Protein AF-A0A538P0F6-F1 (afdb_monomer_lite)

Foldseek 3Di:
DDDDPPPPPPQDFDADEDDQDDPPPPDDPDDDDDDDDDDPPDGDALVRVLVVQVVCCVVQVAGHEYEDEPVVVCCSQVNPPHDPVSNVSNLRHAYAYEDQEDDDDADPPGPDHFKYFNEAQLDGPDDCVVPPSADVPGNGDGDMDGPDDPVVVVVVSVVRTGRDDD

pLDDT: mean 75.98, std 24.0, range [28.88, 96.88]

Secondary structure (DSSP, 8-state):
-------------B--EEE-------PPS-----PPS----S---HHHHHHHHHHHHHHHSSPPEEEEEHHHHHHHHHSTT--HHHHHHHHTSEEEEE-SSSPPPPBTTBS--SEEEEEBTTB-SS-TTTS-S-BTTBSS--EEEESS-HHHHHHHHHHH-B----

Sequence (166 aa):
MSRTSGGGDASRLALARISLRRCDKSDPPGRSFPRRRGGVSASATVAQAVAFVERIRERTGKYPGLYCSEYRLRQMLYGPGVTAAQRRTLGNCWLWIANYHFKPRNTAPWDQWHLWQYCGDGKCDLPRSMYPKSIANIRRAERNIFRGDNGALQLFWQENAWFPTG

Radius of gyration: 18.93 Å; chains: 1; bounding box: 45×70×42 Å

Structure (mmCIF, N/CA/C/O backbone):
data_AF-A0A538P0F6-F1
#
_entry.id   AF-A0A538P0F6-F1
#
loop_
_atom_site.group_PDB
_atom_site.id
_atom_site.type_symbol
_atom_site.label_atom_id
_atom_site.label_alt_id
_atom_site.label_comp_id
_atom_site.label_asym_id
_atom_site.label_entity_id
_atom_site.label_seq_id
_atom_site.pdbx_PDB_ins_code
_atom_site.Cartn_x
_atom_site.Cartn_y
_atom_site.Cartn_z
_atom_site.occupancy
_atom_site.B_iso_or_equiv
_atom_site.auth_seq_id
_atom_site.auth_comp_id
_atom_site.auth_asym_id
_atom_site.auth_atom_id
_atom_site.pdbx_PDB_model_num
ATOM 1 N N . MET A 1 1 ? -16.771 -44.604 -19.773 1.00 37.09 1 MET A N 1
ATOM 2 C CA . MET A 1 1 ? -15.691 -43.789 -19.173 1.00 37.09 1 MET A CA 1
ATOM 3 C C . MET A 1 1 ? -16.141 -42.336 -19.143 1.00 37.09 1 MET A C 1
ATOM 5 O O . MET A 1 1 ? -16.040 -41.641 -20.145 1.00 37.09 1 MET A O 1
ATOM 9 N N . SER A 1 2 ? -16.726 -41.915 -18.024 1.00 32.78 2 SER A N 1
ATOM 10 C CA . SER A 1 2 ? -17.257 -40.564 -17.829 1.00 32.78 2 SER A CA 1
ATOM 11 C C . SER A 1 2 ? -16.112 -39.582 -17.575 1.00 32.78 2 SER A C 1
ATOM 13 O O . SER A 1 2 ? -15.359 -39.757 -16.621 1.00 32.78 2 SER A O 1
ATOM 15 N N . ARG A 1 3 ? -15.971 -38.550 -18.416 1.00 29.31 3 ARG A N 1
ATOM 16 C CA . ARG A 1 3 ? -15.162 -37.363 -18.102 1.00 29.31 3 ARG A CA 1
ATOM 17 C C . ARG A 1 3 ? -16.090 -36.302 -17.532 1.00 29.31 3 ARG A C 1
ATOM 19 O O . ARG A 1 3 ? -16.852 -35.684 -18.264 1.00 29.31 3 ARG A O 1
ATOM 26 N N . THR A 1 4 ? -16.011 -36.093 -16.228 1.00 33.22 4 THR A N 1
ATOM 27 C CA . THR A 1 4 ? -16.532 -34.894 -15.576 1.00 33.22 4 THR A CA 1
ATOM 28 C C . THR A 1 4 ? -15.609 -33.727 -15.916 1.00 33.22 4 THR A C 1
ATOM 30 O O . THR A 1 4 ? -14.487 -33.644 -15.418 1.00 33.22 4 THR A O 1
ATOM 33 N N . SER A 1 5 ? -16.061 -32.833 -16.793 1.00 33.88 5 SER A N 1
ATOM 34 C CA . SER A 1 5 ? -15.448 -31.525 -17.007 1.00 33.88 5 SER A CA 1
ATOM 35 C C . SER A 1 5 ? -15.786 -30.621 -15.820 1.00 33.88 5 SER A C 1
ATOM 37 O O . SER A 1 5 ? -16.842 -29.992 -15.787 1.00 33.88 5 SER A O 1
ATOM 39 N N . GLY A 1 6 ? -14.899 -30.579 -14.827 1.00 28.88 6 GLY A N 1
ATOM 40 C CA . GLY A 1 6 ? -14.923 -29.568 -13.773 1.00 28.88 6 GLY A CA 1
ATOM 41 C C . GLY A 1 6 ? -14.493 -28.218 -14.341 1.00 28.88 6 GLY A C 1
ATOM 42 O O . GLY A 1 6 ? -13.325 -27.849 -14.254 1.00 28.88 6 GLY A O 1
ATOM 43 N N . GLY A 1 7 ? -15.428 -27.502 -14.965 1.00 30.25 7 GLY A N 1
ATOM 44 C CA . GLY A 1 7 ? -15.280 -26.083 -15.264 1.00 30.25 7 GLY A CA 1
ATOM 45 C C . GLY A 1 7 ? -15.374 -25.302 -13.961 1.00 30.25 7 GLY A C 1
ATOM 46 O O . GLY A 1 7 ? -16.470 -24.965 -13.525 1.00 30.25 7 GLY A O 1
ATOM 47 N N . GLY A 1 8 ? -14.232 -25.081 -13.310 1.00 30.81 8 GLY A N 1
ATOM 48 C CA . GLY A 1 8 ? -14.129 -24.179 -12.171 1.00 30.81 8 GLY A CA 1
ATOM 49 C C . GLY A 1 8 ? -14.424 -22.762 -12.637 1.00 30.81 8 GLY A C 1
ATOM 50 O O . GLY A 1 8 ? -13.608 -22.152 -13.327 1.00 30.81 8 GLY A O 1
ATOM 51 N N . ASP A 1 9 ? -15.613 -22.281 -12.291 1.00 36.44 9 ASP A N 1
ATOM 52 C CA . ASP A 1 9 ? -16.019 -20.892 -12.424 1.00 36.44 9 ASP A CA 1
ATOM 53 C C . ASP A 1 9 ? -14.937 -20.015 -11.780 1.00 36.44 9 ASP A C 1
ATOM 55 O O . ASP A 1 9 ? -14.628 -20.147 -10.591 1.00 36.44 9 ASP A O 1
ATOM 59 N N . ALA A 1 10 ? -14.295 -19.164 -12.582 1.00 34.62 10 ALA A N 1
ATOM 60 C CA . ALA A 1 10 ? -13.374 -18.146 -12.101 1.00 34.62 10 ALA A CA 1
ATOM 61 C C . ALA A 1 10 ? -14.210 -17.049 -11.430 1.00 34.62 10 ALA A C 1
ATOM 63 O O . ALA A 1 10 ? -14.354 -15.938 -11.948 1.00 34.62 10 ALA A O 1
ATOM 64 N N . SER A 1 11 ? -14.807 -17.403 -10.289 1.00 34.50 11 SER A N 1
ATOM 65 C CA . SER A 1 11 ? -15.618 -16.538 -9.452 1.00 34.50 11 SER A CA 1
ATOM 66 C C . SER A 1 11 ? -14.858 -15.244 -9.230 1.00 34.50 11 SER A C 1
ATOM 68 O O . SER A 1 11 ? -13.722 -15.231 -8.756 1.00 34.50 11 SER A O 1
ATOM 70 N N . ARG A 1 12 ? -15.483 -14.155 -9.668 1.00 39.97 12 ARG A N 1
ATOM 71 C CA . ARG A 1 12 ? -14.929 -12.804 -9.754 1.00 39.97 12 ARG A CA 1
ATOM 72 C C . ARG A 1 12 ? -14.296 -12.377 -8.427 1.00 39.97 12 ARG A C 1
ATOM 74 O O . ARG A 1 12 ? -14.976 -11.854 -7.549 1.00 39.97 12 ARG A O 1
ATOM 81 N N . LEU A 1 13 ? -12.982 -12.554 -8.312 1.00 37.28 13 LEU A N 1
ATOM 82 C CA . LEU A 1 13 ? -12.175 -12.009 -7.225 1.00 37.28 13 LEU A CA 1
ATOM 83 C C . LEU A 1 13 ? -12.137 -10.487 -7.381 1.00 37.28 13 LEU A C 1
ATOM 85 O O . LEU A 1 13 ? -11.454 -9.957 -8.259 1.00 37.28 13 LEU A O 1
ATOM 89 N N . ALA A 1 14 ? -12.884 -9.767 -6.547 1.00 42.28 14 ALA A N 1
ATOM 90 C CA . ALA A 1 14 ? -12.818 -8.314 -6.506 1.00 42.28 14 ALA A CA 1
ATOM 91 C C . ALA A 1 14 ? -11.905 -7.878 -5.358 1.00 42.28 14 ALA A C 1
ATOM 93 O O . ALA A 1 14 ? -12.214 -8.045 -4.179 1.00 42.28 14 ALA A O 1
ATOM 94 N N . LEU A 1 15 ? -10.770 -7.287 -5.721 1.00 49.06 15 LEU A N 1
ATOM 95 C CA . LEU A 1 15 ? -9.860 -6.636 -4.790 1.00 49.06 15 LEU A CA 1
ATOM 96 C C . LEU A 1 15 ? -10.160 -5.147 -4.738 1.00 49.06 15 LEU A C 1
ATOM 98 O O . LEU A 1 15 ? -9.993 -4.425 -5.723 1.00 49.06 15 LEU A O 1
ATOM 102 N N . ALA A 1 16 ? -10.559 -4.670 -3.565 1.00 48.84 16 ALA A N 1
ATOM 103 C CA . ALA A 1 16 ? -10.638 -3.245 -3.323 1.00 48.84 16 ALA A CA 1
ATOM 104 C C . ALA A 1 16 ? -9.233 -2.716 -2.986 1.00 48.84 16 ALA A C 1
ATOM 106 O O . ALA A 1 16 ? -8.668 -3.012 -1.933 1.00 48.84 16 ALA A O 1
ATOM 107 N N . ARG A 1 17 ? -8.651 -1.944 -3.909 1.00 47.41 17 ARG A N 1
ATOM 108 C CA . ARG A 1 17 ? -7.381 -1.231 -3.712 1.00 47.41 17 ARG A CA 1
ATOM 109 C C . ARG A 1 17 ? -7.664 0.232 -3.413 1.00 47.41 17 ARG A C 1
ATOM 111 O O . ARG A 1 17 ? -8.329 0.904 -4.200 1.00 47.41 17 ARG A O 1
ATOM 118 N N . ILE A 1 18 ? -7.044 0.761 -2.364 1.00 53.72 18 ILE A N 1
ATOM 119 C CA . ILE A 1 18 ? -6.972 2.206 -2.154 1.00 53.72 18 ILE A CA 1
ATOM 120 C C . ILE A 1 18 ? -5.700 2.711 -2.828 1.00 53.72 18 ILE A C 1
ATOM 122 O O . ILE A 1 18 ? -4.597 2.459 -2.351 1.00 53.72 18 ILE A O 1
ATOM 126 N N . SER A 1 19 ? -5.838 3.403 -3.961 1.00 48.91 19 SER A N 1
ATOM 127 C CA . SER A 1 19 ? -4.715 4.057 -4.640 1.00 48.91 19 SER A CA 1
ATOM 128 C C . SER A 1 19 ? -4.704 5.548 -4.320 1.00 48.91 19 SER A C 1
ATOM 130 O O . SER A 1 19 ? -5.373 6.334 -4.990 1.00 48.91 19 SER A O 1
ATOM 132 N N . LEU A 1 20 ? -3.881 5.961 -3.359 1.00 48.88 20 LEU A N 1
ATOM 133 C CA . LEU A 1 20 ? -3.738 7.369 -2.986 1.00 48.88 20 LEU A CA 1
ATOM 134 C C . LEU A 1 20 ? -2.610 8.019 -3.787 1.00 48.88 20 LEU A C 1
ATOM 136 O O . LEU A 1 20 ? -1.555 8.373 -3.265 1.00 48.88 20 LEU A O 1
ATOM 140 N N . ARG A 1 21 ? -2.823 8.160 -5.099 1.00 39.66 21 ARG A N 1
ATOM 141 C CA . ARG A 1 21 ? -1.907 8.919 -5.956 1.00 39.66 21 ARG A CA 1
ATOM 142 C C . ARG A 1 21 ? -2.216 10.410 -5.851 1.00 39.66 21 ARG A C 1
ATOM 144 O O . ARG A 1 21 ? -3.290 10.851 -6.252 1.00 39.66 21 ARG A O 1
ATOM 151 N N . ARG A 1 22 ? -1.229 11.206 -5.430 1.00 34.94 22 ARG A N 1
ATOM 152 C CA . ARG A 1 22 ? -1.048 12.533 -6.026 1.00 34.94 22 ARG A CA 1
ATOM 153 C C . ARG A 1 22 ? -0.503 12.250 -7.425 1.00 34.94 22 ARG A C 1
ATOM 155 O O . ARG A 1 22 ? 0.562 11.650 -7.548 1.00 34.94 22 ARG A O 1
ATOM 162 N N . CYS A 1 23 ? -1.246 12.599 -8.474 1.00 29.17 23 CYS A N 1
ATOM 163 C CA . CYS A 1 23 ? -0.582 12.896 -9.736 1.00 29.17 23 CYS A CA 1
ATOM 164 C C . CYS A 1 23 ? 0.225 14.159 -9.458 1.00 29.17 23 CYS A C 1
ATOM 166 O O . CYS A 1 23 ? -0.307 15.254 -9.577 1.00 29.17 23 CYS A O 1
ATOM 168 N N . ASP A 1 24 ? 1.470 14.011 -9.018 1.00 32.75 24 ASP A N 1
ATOM 169 C CA . ASP A 1 24 ? 2.460 15.043 -9.286 1.00 32.75 24 ASP A CA 1
ATOM 170 C C . ASP A 1 24 ? 2.875 14.858 -10.747 1.00 32.75 24 ASP A C 1
ATOM 172 O O . ASP A 1 24 ? 3.886 14.249 -11.087 1.00 32.75 24 ASP A O 1
ATOM 176 N N . LYS A 1 25 ? 1.938 15.207 -11.628 1.00 33.66 25 LYS A N 1
ATOM 177 C CA . LYS A 1 25 ? 2.262 15.556 -12.995 1.00 33.66 25 LYS A CA 1
ATOM 178 C C . LYS A 1 25 ? 2.339 17.064 -12.944 1.00 33.66 25 LYS A C 1
ATOM 180 O O . LYS A 1 25 ? 1.350 17.716 -12.627 1.00 33.66 25 LYS A O 1
ATOM 185 N N . SER A 1 26 ? 3.526 17.583 -13.183 1.00 30.83 26 SER A N 1
ATOM 186 C CA . SER A 1 26 ? 3.740 18.957 -13.586 1.00 30.83 26 SER A CA 1
ATOM 187 C C . SER A 1 26 ? 2.830 19.269 -14.783 1.00 30.83 26 SER A C 1
ATOM 189 O O . SER A 1 26 ? 3.189 19.009 -15.928 1.00 30.83 26 SER A O 1
ATOM 191 N N . ASP A 1 27 ? 1.626 19.775 -14.513 1.00 32.06 27 ASP A N 1
ATOM 192 C CA . ASP A 1 27 ? 0.768 20.397 -15.517 1.00 32.06 27 ASP A CA 1
ATOM 193 C C . ASP A 1 27 ? 1.243 21.851 -15.686 1.00 32.06 27 ASP A C 1
ATOM 195 O O . ASP A 1 27 ? 1.261 22.600 -14.702 1.00 32.06 27 ASP A O 1
ATOM 199 N N . PRO A 1 28 ? 1.650 22.286 -16.893 1.00 34.50 28 PRO A N 1
ATOM 200 C CA . PRO A 1 28 ? 1.846 23.705 -17.158 1.00 34.50 28 PRO A CA 1
ATOM 201 C C . PRO A 1 28 ? 0.498 24.446 -17.056 1.00 34.50 28 PRO A C 1
ATOM 203 O O . PRO A 1 28 ? -0.549 23.883 -17.397 1.00 34.50 28 PRO A O 1
ATOM 206 N N . PRO A 1 29 ? 0.487 25.708 -16.593 1.00 33.56 29 PRO A N 1
ATOM 207 C CA . PRO A 1 29 ? -0.749 26.446 -16.390 1.00 33.56 29 PRO A CA 1
ATOM 208 C C . PRO A 1 29 ? -1.371 26.794 -17.744 1.00 33.56 29 PRO A C 1
ATOM 210 O O . PRO A 1 29 ? -0.807 27.559 -18.520 1.00 33.56 29 PRO A O 1
ATOM 213 N N . GLY A 1 30 ? -2.557 26.249 -18.016 1.00 35.88 30 GLY A N 1
ATOM 214 C CA . GLY A 1 30 ? -3.425 26.741 -19.085 1.00 35.88 30 GLY A CA 1
ATOM 215 C C . GLY A 1 30 ? -3.906 25.675 -20.060 1.00 35.88 30 GLY A C 1
ATOM 216 O O . GLY A 1 30 ? -3.392 25.567 -21.167 1.00 35.88 30 GLY A O 1
ATOM 217 N N . ARG A 1 31 ? -4.959 24.944 -19.680 1.00 32.59 31 ARG A N 1
ATOM 218 C CA . ARG A 1 31 ? -6.063 24.560 -20.582 1.00 32.59 31 ARG A CA 1
ATOM 219 C C . ARG A 1 31 ? -7.208 23.968 -19.765 1.00 32.59 31 ARG A C 1
ATOM 221 O O . ARG A 1 31 ? -7.106 22.883 -19.201 1.00 32.59 31 ARG A O 1
ATOM 228 N N . SER A 1 32 ? -8.301 24.715 -19.692 1.00 34.94 32 SER A N 1
ATOM 229 C CA . SER A 1 32 ? -9.575 24.289 -19.127 1.00 34.94 32 SER A CA 1
ATOM 230 C C . SER A 1 32 ? -10.214 23.217 -20.015 1.00 34.94 32 SER A C 1
ATOM 232 O O . SER A 1 32 ? -10.505 23.453 -21.183 1.00 34.94 32 SER A O 1
ATOM 234 N N . PHE A 1 33 ? -10.469 22.035 -19.451 1.00 30.78 33 PHE A N 1
ATOM 235 C CA . PHE A 1 33 ? -11.394 21.050 -20.015 1.00 30.78 33 PHE A CA 1
ATOM 236 C C . PHE A 1 33 ? -12.434 20.673 -18.948 1.00 30.78 33 PHE A C 1
ATOM 238 O O . PHE A 1 33 ? -12.054 20.374 -17.810 1.00 30.78 33 PHE A O 1
ATOM 245 N N . PRO A 1 34 ? -13.741 20.671 -19.269 1.00 35.84 34 PRO A N 1
ATOM 246 C CA . PRO A 1 34 ? -14.788 20.396 -18.293 1.00 35.84 34 PRO A CA 1
ATOM 247 C C . PRO A 1 34 ? -14.824 18.897 -17.962 1.00 35.84 34 PRO A C 1
ATOM 249 O O . PRO A 1 34 ? -15.116 18.059 -18.816 1.00 35.84 34 PRO A O 1
ATOM 252 N N . ARG A 1 35 ? -14.535 18.533 -16.705 1.00 37.38 35 ARG A N 1
ATOM 253 C CA . ARG A 1 35 ? -14.646 17.146 -16.227 1.00 37.38 35 ARG A CA 1
ATOM 254 C C . ARG A 1 35 ? -16.092 16.810 -15.859 1.00 37.38 35 ARG A C 1
ATOM 256 O O . ARG A 1 35 ? -16.653 17.370 -14.919 1.00 37.38 35 ARG A O 1
ATOM 263 N N . ARG A 1 36 ? -16.674 15.843 -16.576 1.00 35.09 36 ARG A N 1
ATOM 264 C CA . ARG A 1 36 ? -17.908 15.146 -16.180 1.00 35.09 36 ARG A CA 1
ATOM 265 C C . ARG A 1 36 ? -17.722 14.454 -14.818 1.00 35.09 36 ARG A C 1
ATOM 267 O O . ARG A 1 36 ? -16.676 13.869 -14.542 1.00 35.09 36 ARG A O 1
ATOM 274 N N . ARG A 1 37 ? -18.769 14.545 -13.989 1.00 43.78 37 ARG A N 1
ATOM 275 C CA . ARG A 1 37 ? -18.940 13.921 -12.663 1.00 43.78 37 ARG A CA 1
ATOM 276 C C . ARG A 1 37 ? -18.732 12.402 -12.721 1.00 43.78 37 ARG A C 1
ATOM 278 O O . ARG A 1 37 ? -19.288 11.758 -13.604 1.00 43.78 37 ARG A O 1
ATOM 285 N N . GLY A 1 38 ? -17.999 11.846 -11.749 1.00 30.98 38 GLY A N 1
ATOM 286 C CA . GLY A 1 38 ? -18.022 10.403 -11.451 1.00 30.98 38 GLY A CA 1
ATOM 287 C C . GLY A 1 38 ? -16.694 9.727 -11.090 1.00 30.98 38 GLY A C 1
ATOM 288 O O . GLY A 1 38 ? -16.713 8.571 -10.686 1.00 30.98 38 GLY A O 1
ATOM 289 N N . GLY A 1 39 ? -15.547 10.404 -11.194 1.00 29.50 39 GLY A N 1
ATOM 290 C CA . GLY A 1 39 ? -14.252 9.850 -10.780 1.00 29.50 39 GLY A CA 1
ATOM 291 C C . GLY A 1 39 ? -13.711 10.557 -9.544 1.00 29.50 39 GLY A C 1
ATOM 292 O O . GLY A 1 39 ? -13.449 11.758 -9.600 1.00 29.50 39 GLY A O 1
ATOM 293 N N . VAL A 1 40 ? -13.492 9.837 -8.441 1.00 32.41 40 VAL A N 1
ATOM 294 C CA . VAL A 1 40 ? -12.686 10.355 -7.324 1.00 32.41 40 VAL A CA 1
ATOM 295 C C . VAL A 1 40 ? -11.236 10.445 -7.807 1.00 32.41 40 VAL A C 1
ATOM 297 O O . VAL A 1 40 ? -10.465 9.497 -7.698 1.00 32.41 40 VAL A O 1
ATOM 300 N N . SER A 1 41 ? -10.861 11.580 -8.398 1.00 40.53 41 SER A N 1
ATOM 301 C CA . SER A 1 41 ? -9.461 11.929 -8.637 1.00 40.53 41 SER A CA 1
ATOM 302 C C . SER A 1 41 ? -9.176 13.339 -8.122 1.00 40.53 41 SER A C 1
ATOM 304 O O . SER A 1 41 ? -9.243 14.325 -8.852 1.00 40.53 41 SER A O 1
ATOM 306 N N . ALA A 1 42 ? -8.864 13.395 -6.836 1.00 36.53 42 ALA A N 1
ATOM 307 C CA . ALA A 1 42 ? -8.097 14.413 -6.133 1.00 36.53 42 ALA A CA 1
ATOM 308 C C . ALA A 1 42 ? -7.642 13.726 -4.836 1.00 36.53 42 ALA A C 1
ATOM 310 O O . ALA A 1 42 ? -8.382 12.905 -4.298 1.00 36.53 42 ALA A O 1
ATOM 311 N N . SER A 1 43 ? -6.407 13.967 -4.396 1.00 49.22 43 SER A N 1
ATOM 312 C CA . SER A 1 43 ? -5.786 13.307 -3.238 1.00 49.22 43 SER A CA 1
ATOM 313 C C . SER A 1 43 ? -6.765 13.146 -2.066 1.00 49.22 43 SER A C 1
ATOM 315 O O . SER A 1 43 ? -7.137 14.151 -1.466 1.00 49.22 43 SER A O 1
ATOM 317 N N . ALA A 1 44 ? -7.129 11.911 -1.701 1.00 60.88 44 ALA A N 1
ATOM 318 C CA . ALA A 1 44 ? -7.982 11.701 -0.536 1.00 60.88 44 ALA A CA 1
ATOM 319 C C . ALA A 1 44 ? -7.250 12.184 0.724 1.00 60.88 44 ALA A C 1
ATOM 321 O O . ALA A 1 44 ? -6.047 11.943 0.892 1.00 60.88 44 ALA A O 1
ATOM 322 N N . THR A 1 45 ? -7.961 12.886 1.601 1.00 81.25 45 THR A N 1
ATOM 323 C CA . THR A 1 45 ? -7.461 13.188 2.943 1.00 81.25 45 THR A CA 1
ATOM 324 C C . THR A 1 45 ? -7.331 11.892 3.744 1.00 81.25 45 THR A C 1
ATOM 326 O O . THR A 1 45 ? -7.936 10.871 3.406 1.00 81.25 45 THR A O 1
ATOM 329 N N . VAL A 1 46 ? -6.564 11.914 4.837 1.00 85.62 46 VAL A N 1
ATOM 330 C CA . VAL A 1 46 ? -6.461 10.751 5.737 1.00 85.62 46 VAL A CA 1
ATOM 331 C C . VAL A 1 46 ? -7.841 10.338 6.264 1.00 85.62 46 VAL A C 1
ATOM 333 O O . VAL A 1 46 ? -8.142 9.149 6.311 1.00 85.62 46 VAL A O 1
ATOM 336 N N . ALA A 1 47 ? -8.720 11.301 6.561 1.00 86.75 47 ALA A N 1
ATOM 337 C CA . ALA A 1 47 ? -10.089 11.024 6.995 1.00 86.75 47 ALA A CA 1
ATOM 338 C C . ALA A 1 47 ? -10.924 10.321 5.909 1.00 86.75 47 ALA A C 1
ATOM 340 O O . ALA A 1 47 ? -11.622 9.355 6.203 1.00 86.75 47 ALA A O 1
ATOM 341 N N . GLN A 1 48 ? -10.812 10.752 4.649 1.00 89.12 48 GLN A N 1
ATOM 342 C CA . GLN A 1 48 ? -11.492 10.095 3.526 1.00 89.12 48 GLN A CA 1
ATOM 343 C C . GLN A 1 48 ? -10.960 8.679 3.284 1.00 89.12 48 GLN A C 1
ATOM 345 O O . GLN A 1 48 ? -11.743 7.772 3.015 1.00 89.12 48 GLN A O 1
ATOM 350 N N . ALA A 1 49 ? -9.644 8.477 3.404 1.00 88.81 49 ALA A N 1
ATOM 351 C CA . ALA A 1 49 ? -9.046 7.150 3.300 1.00 88.81 49 ALA A CA 1
ATOM 352 C C . ALA A 1 49 ? -9.579 6.215 4.396 1.00 88.81 49 ALA A C 1
ATOM 354 O O . ALA A 1 49 ? -9.986 5.100 4.092 1.00 88.81 49 ALA A O 1
ATOM 355 N N . VAL A 1 50 ? -9.649 6.689 5.644 1.00 91.75 50 VAL A N 1
ATOM 356 C CA . VAL A 1 50 ? -10.205 5.931 6.776 1.00 91.75 50 VAL A CA 1
ATOM 357 C C . VAL A 1 50 ? -11.677 5.587 6.556 1.00 91.75 50 VAL A C 1
ATOM 359 O O . VAL A 1 50 ? -12.043 4.423 6.675 1.00 91.75 50 VAL A O 1
ATOM 362 N N . ALA A 1 51 ? -12.503 6.555 6.152 1.00 92.75 51 ALA A N 1
ATOM 363 C CA . ALA A 1 51 ? -13.914 6.305 5.857 1.00 92.75 51 ALA A CA 1
ATOM 364 C C . ALA A 1 51 ? -14.095 5.255 4.746 1.00 92.75 51 ALA A C 1
ATOM 366 O O . ALA A 1 51 ? -14.981 4.408 4.815 1.00 92.75 51 ALA A O 1
ATOM 367 N N . PHE A 1 52 ? -13.227 5.274 3.732 1.00 90.31 52 PHE A N 1
ATOM 368 C CA . PHE A 1 52 ? -13.255 4.288 2.657 1.00 90.31 52 PHE A CA 1
ATOM 369 C C . PHE A 1 52 ? -12.820 2.889 3.123 1.00 90.31 52 PHE A C 1
ATOM 371 O O . PHE A 1 52 ? -13.438 1.902 2.726 1.00 90.31 52 PHE A O 1
ATOM 378 N N . VAL A 1 53 ? -11.796 2.798 3.980 1.00 93.38 53 VAL A N 1
ATOM 379 C CA . VAL A 1 53 ? -11.363 1.535 4.604 1.00 93.38 53 VAL A CA 1
ATOM 380 C C . VAL A 1 53 ? -12.500 0.907 5.401 1.00 93.38 53 VAL A C 1
ATOM 382 O O . VAL A 1 53 ? -12.827 -0.257 5.167 1.00 93.38 53 VAL A O 1
ATOM 385 N N . GLU A 1 54 ? -13.119 1.672 6.302 1.00 95.31 54 GLU A N 1
ATOM 386 C CA . GLU A 1 54 ? -14.223 1.169 7.127 1.00 95.31 54 GLU A CA 1
ATOM 387 C C . GLU A 1 54 ? -15.404 0.753 6.248 1.00 95.31 54 GLU A C 1
ATOM 389 O O . GLU A 1 54 ? -15.938 -0.338 6.417 1.00 95.31 54 GLU A O 1
ATOM 394 N N . ARG A 1 55 ? -15.737 1.535 5.211 1.00 93.94 55 ARG A N 1
ATOM 395 C CA . ARG A 1 55 ? -16.828 1.183 4.295 1.00 93.94 55 ARG A CA 1
ATOM 396 C C . ARG A 1 55 ? -16.593 -0.129 3.545 1.00 93.94 55 ARG A C 1
ATOM 398 O O . ARG A 1 55 ? -17.547 -0.855 3.267 1.00 93.94 55 ARG A O 1
ATOM 405 N N . ILE A 1 56 ? -15.350 -0.432 3.171 1.00 91.12 56 ILE A N 1
ATOM 406 C CA . ILE A 1 56 ? -15.022 -1.727 2.564 1.00 91.12 56 ILE A CA 1
ATOM 407 C C . ILE A 1 56 ? -15.186 -2.829 3.598 1.00 91.12 56 ILE A C 1
ATOM 409 O O . ILE A 1 56 ? -15.909 -3.784 3.332 1.00 91.12 56 ILE A O 1
ATOM 413 N N . ARG A 1 57 ? -14.582 -2.665 4.777 1.00 93.31 57 ARG A N 1
ATOM 414 C CA . ARG A 1 57 ? -14.658 -3.638 5.866 1.00 93.31 57 ARG A CA 1
ATOM 415 C C . ARG A 1 57 ? -16.105 -3.958 6.249 1.00 93.31 57 ARG A C 1
ATOM 417 O O . ARG A 1 57 ? -16.431 -5.127 6.401 1.00 93.31 57 ARG A O 1
ATOM 424 N N . GLU A 1 58 ? -16.973 -2.955 6.346 1.00 94.31 58 GLU A N 1
ATOM 425 C CA . GLU A 1 58 ? -18.410 -3.125 6.602 1.00 94.31 58 GLU A CA 1
ATOM 426 C C . GLU A 1 58 ? -19.097 -4.008 5.555 1.00 94.31 58 GLU A C 1
ATOM 428 O O . GLU A 1 58 ? -19.971 -4.800 5.889 1.00 94.31 58 GLU A O 1
ATOM 433 N N . ARG A 1 59 ? -18.727 -3.862 4.277 1.00 91.75 59 ARG A N 1
ATOM 434 C CA . ARG A 1 59 ? -19.391 -4.563 3.168 1.00 91.75 59 ARG A CA 1
ATOM 435 C C . ARG A 1 59 ? -18.805 -5.934 2.869 1.00 91.75 59 ARG A C 1
ATOM 437 O O . ARG A 1 59 ? -19.513 -6.776 2.328 1.00 91.75 59 ARG A O 1
ATOM 444 N N . THR A 1 60 ? -17.519 -6.133 3.134 1.00 89.38 60 THR A N 1
ATOM 445 C CA . THR A 1 60 ? -16.786 -7.335 2.712 1.00 89.38 60 THR A CA 1
ATOM 446 C C . THR A 1 60 ? -16.277 -8.172 3.879 1.00 89.38 60 THR A C 1
ATOM 448 O O . THR A 1 60 ? -15.827 -9.294 3.662 1.00 89.38 60 THR A O 1
ATOM 451 N N . GLY A 1 61 ? -16.279 -7.632 5.102 1.00 91.19 61 GLY A N 1
ATOM 452 C CA . GLY A 1 61 ? -15.619 -8.227 6.266 1.00 91.19 61 GLY A CA 1
ATOM 453 C C . GLY A 1 61 ? -14.086 -8.199 6.200 1.00 91.19 61 GLY A C 1
ATOM 454 O O . GLY A 1 61 ? -13.428 -8.702 7.109 1.00 91.19 61 GLY A O 1
ATOM 455 N N . LYS A 1 62 ? -13.494 -7.625 5.144 1.00 90.94 62 LYS A N 1
ATOM 456 C CA . LYS A 1 62 ? -12.046 -7.619 4.891 1.00 90.94 62 LYS A CA 1
ATOM 457 C C . LYS A 1 62 ? -11.501 -6.196 4.895 1.00 90.94 62 LYS A C 1
ATOM 459 O O . LYS A 1 62 ? -12.122 -5.284 4.351 1.00 90.94 62 LYS A O 1
ATOM 464 N N . TYR A 1 63 ? -10.303 -6.010 5.445 1.00 93.12 63 TYR A N 1
ATOM 465 C CA . TYR A 1 63 ? -9.565 -4.765 5.245 1.00 93.12 63 TYR A CA 1
ATOM 466 C C . TYR A 1 63 ? -8.930 -4.743 3.843 1.00 93.12 63 TYR A C 1
ATOM 468 O O . TYR A 1 63 ? -8.362 -5.749 3.413 1.00 93.12 63 TYR A O 1
ATOM 476 N N . PRO A 1 64 ? -9.019 -3.622 3.107 1.00 93.69 64 PRO A N 1
ATOM 477 C CA . PRO A 1 64 ? -8.435 -3.506 1.775 1.00 93.69 64 PRO A CA 1
ATOM 478 C C . PRO A 1 64 ? -6.910 -3.367 1.805 1.00 93.69 64 PRO A C 1
ATOM 480 O O . PRO A 1 64 ? -6.296 -3.172 2.851 1.00 93.69 64 PRO A O 1
ATOM 483 N N . GLY A 1 65 ? -6.304 -3.386 0.617 1.00 92.50 65 GLY A N 1
ATOM 484 C CA . GLY A 1 65 ? -4.899 -3.032 0.444 1.00 92.50 65 GLY A CA 1
ATOM 485 C C . GLY A 1 65 ? -4.677 -1.527 0.369 1.00 92.50 65 GLY A C 1
ATOM 486 O O . GLY A 1 65 ? -5.345 -0.830 -0.407 1.00 92.50 65 GLY A O 1
ATOM 487 N N . LEU A 1 66 ? -3.689 -1.034 1.117 1.00 92.00 66 LEU A N 1
ATOM 488 C CA . LEU A 1 66 ? -3.250 0.358 1.077 1.00 92.00 66 LEU A CA 1
ATOM 489 C C . LEU A 1 66 ? -2.058 0.511 0.130 1.00 92.00 66 LEU A C 1
ATOM 491 O O . LEU A 1 66 ? -0.972 0.002 0.409 1.00 92.00 66 LEU A O 1
ATOM 495 N N . TYR A 1 67 ? -2.250 1.248 -0.969 1.00 91.44 67 TYR A N 1
ATOM 496 C CA . TYR A 1 67 ? -1.176 1.589 -1.896 1.00 91.44 67 TYR A CA 1
ATOM 497 C C . TYR A 1 67 ? -0.710 3.041 -1.761 1.00 91.44 67 TYR A C 1
ATOM 499 O O . TYR A 1 67 ? -1.471 3.968 -2.061 1.00 91.44 67 TYR A O 1
ATOM 507 N N . CYS A 1 68 ? 0.566 3.219 -1.407 1.00 87.62 68 CYS A N 1
ATOM 508 C CA . CYS A 1 68 ? 1.220 4.519 -1.236 1.00 87.62 68 CYS A CA 1
ATOM 509 C C . CYS A 1 68 ? 2.716 4.456 -1.583 1.00 87.62 68 CYS A C 1
ATOM 511 O O . CYS A 1 68 ? 3.357 3.415 -1.435 1.00 87.62 68 CYS A O 1
ATOM 513 N N . SER A 1 69 ? 3.301 5.592 -1.977 1.00 87.56 69 SER A N 1
ATOM 514 C CA . SER A 1 69 ? 4.762 5.735 -1.957 1.00 87.56 69 SER A CA 1
ATOM 515 C C . SER A 1 69 ? 5.271 5.804 -0.519 1.00 87.56 69 SER A C 1
ATOM 517 O O . SER A 1 69 ? 4.553 6.275 0.365 1.00 87.56 69 SER A O 1
ATOM 519 N N . GLU A 1 70 ? 6.513 5.381 -0.279 1.00 84.56 70 GLU A N 1
ATOM 520 C CA . GLU A 1 70 ? 7.103 5.410 1.069 1.00 84.56 70 GLU A CA 1
ATOM 521 C C . GLU A 1 70 ? 7.048 6.816 1.698 1.00 84.56 70 GLU A C 1
ATOM 523 O O . GLU A 1 70 ? 6.649 6.977 2.852 1.00 84.56 70 GLU A O 1
ATOM 528 N N . TYR A 1 71 ? 7.359 7.854 0.915 1.00 84.38 71 TYR A N 1
ATOM 529 C CA . TYR A 1 71 ? 7.277 9.247 1.358 1.00 84.38 71 TYR A CA 1
ATOM 530 C C . TYR A 1 71 ? 5.849 9.651 1.756 1.00 84.38 71 TYR A C 1
ATOM 532 O O . TYR A 1 71 ? 5.629 10.211 2.833 1.00 84.38 71 TYR A O 1
ATOM 540 N N . ARG A 1 72 ? 4.855 9.335 0.914 1.00 83.00 72 ARG A N 1
ATOM 541 C CA . ARG A 1 72 ? 3.454 9.688 1.180 1.00 83.00 72 ARG A CA 1
ATOM 542 C C . ARG A 1 72 ? 2.899 8.927 2.378 1.00 83.00 72 ARG A C 1
ATOM 544 O O . ARG A 1 72 ? 2.134 9.499 3.149 1.00 83.00 72 ARG A O 1
ATOM 551 N N . LEU A 1 73 ? 3.298 7.669 2.545 1.00 86.00 73 LEU A N 1
ATOM 552 C CA . LEU A 1 73 ? 2.897 6.836 3.672 1.00 86.00 73 LEU A CA 1
ATOM 553 C C . LEU A 1 73 ? 3.309 7.478 5.004 1.00 86.00 73 LEU A C 1
ATOM 555 O O . LEU A 1 73 ? 2.479 7.607 5.900 1.00 86.00 73 LEU A O 1
ATOM 559 N N . ARG A 1 74 ? 4.548 7.983 5.101 1.00 85.56 74 ARG A N 1
ATOM 560 C CA . ARG A 1 74 ? 5.022 8.705 6.295 1.00 85.56 74 ARG A CA 1
ATOM 561 C C . ARG A 1 74 ? 4.190 9.956 6.580 1.00 85.56 74 ARG A C 1
ATOM 563 O O . ARG A 1 74 ? 3.763 10.146 7.714 1.00 85.56 74 ARG A O 1
ATOM 570 N N . GLN A 1 75 ? 3.896 10.765 5.558 1.00 85.31 75 GLN A N 1
ATOM 571 C CA . GLN A 1 75 ? 3.035 11.949 5.709 1.00 85.31 75 GLN A CA 1
ATOM 572 C C . GLN A 1 75 ? 1.615 11.593 6.162 1.00 85.31 75 GLN A C 1
ATOM 574 O O . GLN A 1 75 ? 1.006 12.328 6.929 1.00 85.31 75 GLN A O 1
ATOM 579 N N . MET A 1 76 ? 1.069 10.481 5.676 1.00 83.50 76 MET A N 1
ATOM 580 C CA . MET A 1 76 ? -0.287 10.060 6.017 1.00 83.50 76 MET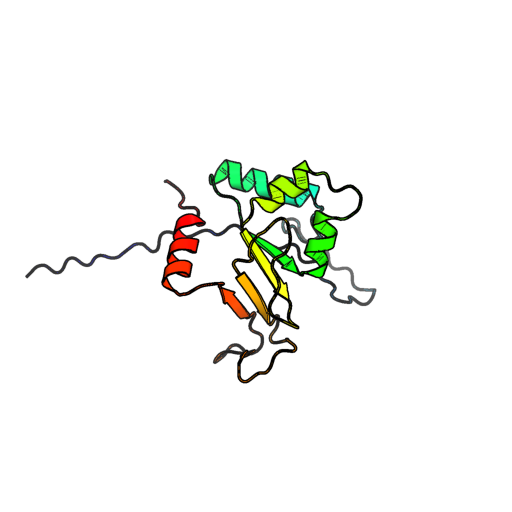 A CA 1
ATOM 581 C C . MET A 1 76 ? -0.425 9.525 7.438 1.00 83.50 76 MET A C 1
ATOM 583 O O . MET A 1 76 ? -1.500 9.635 8.016 1.00 83.50 76 MET A O 1
ATOM 587 N N . LEU A 1 77 ? 0.622 8.913 7.984 1.00 85.31 77 LEU A N 1
ATOM 588 C CA . LEU A 1 77 ? 0.579 8.335 9.326 1.00 85.31 77 LEU A CA 1
ATOM 589 C C . LEU A 1 77 ? 0.998 9.345 10.389 1.00 85.31 77 LEU A C 1
ATOM 591 O O . LEU A 1 77 ? 0.381 9.427 11.449 1.00 85.31 77 LEU A O 1
ATOM 595 N N . TYR A 1 78 ? 2.038 10.117 10.093 1.00 86.50 78 TYR A N 1
ATOM 596 C CA . TYR A 1 78 ? 2.716 10.979 11.060 1.00 86.50 78 TYR A CA 1
ATOM 597 C C . TYR A 1 78 ? 2.591 12.467 10.721 1.00 86.50 78 TYR A C 1
ATOM 599 O O . TYR A 1 78 ? 3.253 13.297 11.336 1.00 86.50 78 TYR A O 1
ATOM 607 N N . GLY A 1 79 ? 1.761 12.814 9.736 1.00 83.94 79 GLY A N 1
ATOM 608 C CA . GLY A 1 79 ? 1.457 14.199 9.410 1.00 83.94 79 GLY A CA 1
ATOM 609 C C . GLY A 1 79 ? 0.644 14.901 10.505 1.00 83.94 79 GLY A C 1
ATOM 610 O O . GLY A 1 79 ? -0.009 14.247 11.327 1.00 83.94 79 GLY A O 1
ATOM 611 N N . PRO A 1 80 ? 0.650 16.243 10.506 1.00 79.56 80 PRO A N 1
ATOM 612 C CA . PRO A 1 80 ? -0.125 17.028 11.457 1.00 79.56 80 PRO A CA 1
ATOM 613 C C . PRO A 1 80 ? -1.624 16.723 11.323 1.00 79.56 80 PRO A C 1
ATOM 615 O O . PRO A 1 80 ? -2.151 16.594 10.218 1.00 79.56 80 PRO A O 1
ATOM 618 N N . GLY A 1 81 ? -2.310 16.594 12.462 1.00 82.69 81 GLY A N 1
ATOM 619 C CA . GLY A 1 81 ? -3.751 16.322 12.519 1.00 82.69 81 GLY A CA 1
ATOM 620 C C . GLY A 1 81 ? -4.154 14.853 12.342 1.00 82.69 81 GLY A C 1
ATOM 621 O O . GLY A 1 81 ? -5.343 14.548 12.393 1.00 82.69 81 GLY A O 1
ATOM 622 N N . VAL A 1 82 ? -3.201 13.928 12.169 1.00 87.31 82 VAL A N 1
ATOM 623 C CA . VAL A 1 82 ? -3.503 12.492 12.093 1.00 87.31 82 VAL A CA 1
ATOM 624 C C . VAL A 1 82 ? -3.646 11.902 13.495 1.00 87.31 82 VAL A C 1
ATOM 626 O O . VAL A 1 82 ? -2.692 11.825 14.276 1.00 87.31 82 VAL A O 1
ATOM 629 N N . THR A 1 83 ? -4.849 11.431 13.805 1.00 90.94 83 THR A N 1
ATOM 630 C CA . THR A 1 83 ? -5.163 10.823 15.104 1.00 90.94 83 THR A CA 1
ATOM 631 C C . THR A 1 83 ? -4.619 9.395 15.218 1.00 90.94 83 THR A C 1
ATOM 633 O O . THR A 1 83 ? -4.404 8.695 14.223 1.00 90.94 83 THR A O 1
ATOM 636 N N . ALA A 1 84 ? -4.434 8.916 16.452 1.00 91.25 84 ALA A N 1
ATOM 637 C CA . ALA A 1 84 ? -4.037 7.529 16.705 1.00 91.25 84 ALA A CA 1
ATOM 638 C C . ALA A 1 84 ? -5.073 6.512 16.188 1.00 91.25 84 ALA A C 1
ATOM 640 O O . ALA A 1 84 ? -4.690 5.450 15.701 1.00 91.25 84 ALA A O 1
ATOM 641 N N . ALA A 1 85 ? -6.367 6.850 16.245 1.00 92.00 85 ALA A N 1
ATOM 642 C CA . ALA A 1 85 ? -7.443 6.019 15.709 1.00 92.00 85 ALA A CA 1
ATOM 643 C C . ALA A 1 85 ? -7.338 5.875 14.183 1.00 92.00 85 ALA A C 1
ATOM 645 O O . ALA A 1 85 ? -7.344 4.760 13.673 1.00 92.00 85 ALA A O 1
ATOM 646 N N . GLN A 1 86 ? -7.126 6.982 13.463 1.00 91.38 86 GLN A N 1
ATOM 647 C CA . GLN A 1 86 ? -6.934 6.955 12.009 1.00 91.38 86 GLN A CA 1
ATOM 648 C C . GLN A 1 86 ? -5.704 6.129 11.610 1.00 91.38 86 GLN A C 1
ATOM 650 O O . GLN A 1 86 ? -5.791 5.311 10.695 1.00 91.38 86 GLN A O 1
ATOM 655 N N . ARG A 1 87 ? -4.574 6.282 12.323 1.00 91.50 87 ARG A N 1
ATOM 656 C CA . ARG A 1 87 ? -3.391 5.428 12.110 1.00 91.50 87 ARG A CA 1
ATOM 657 C C . ARG A 1 87 ? -3.711 3.950 12.305 1.00 91.50 87 ARG A C 1
ATOM 659 O O . ARG A 1 87 ? -3.268 3.135 11.504 1.00 91.50 87 ARG A O 1
ATOM 666 N N . ARG A 1 88 ? -4.464 3.610 13.355 1.00 93.19 88 ARG A N 1
ATOM 667 C CA . ARG A 1 88 ? -4.838 2.226 13.669 1.00 93.19 88 ARG A CA 1
ATOM 668 C C . ARG A 1 88 ? -5.723 1.625 12.577 1.00 93.19 88 ARG A C 1
ATOM 670 O O . ARG A 1 88 ? -5.411 0.541 12.102 1.00 93.19 88 ARG A O 1
ATOM 677 N N . THR A 1 89 ? -6.755 2.341 12.124 1.00 93.50 89 THR A N 1
ATOM 678 C CA . THR A 1 89 ? -7.619 1.873 11.026 1.00 93.50 89 THR A CA 1
ATOM 679 C C . THR A 1 89 ? -6.822 1.644 9.743 1.00 93.50 89 THR A C 1
ATOM 681 O O . THR A 1 89 ? -6.969 0.602 9.109 1.00 93.50 89 THR A O 1
ATOM 684 N N . LEU A 1 90 ? -5.939 2.578 9.368 1.00 92.44 90 LEU A N 1
ATOM 685 C CA . LEU A 1 90 ? -5.078 2.391 8.196 1.00 92.44 90 LEU A CA 1
ATOM 686 C C . LEU A 1 90 ? -4.105 1.220 8.385 1.00 92.44 90 LEU A C 1
ATOM 688 O O . LEU A 1 90 ? -3.878 0.478 7.436 1.00 92.44 90 LEU A O 1
ATOM 692 N N . GLY A 1 91 ? -3.576 1.023 9.594 1.00 92.94 91 GLY A N 1
ATOM 693 C CA . GLY A 1 91 ? -2.665 -0.074 9.929 1.00 92.94 91 GLY A CA 1
ATOM 694 C C . GLY A 1 91 ? -3.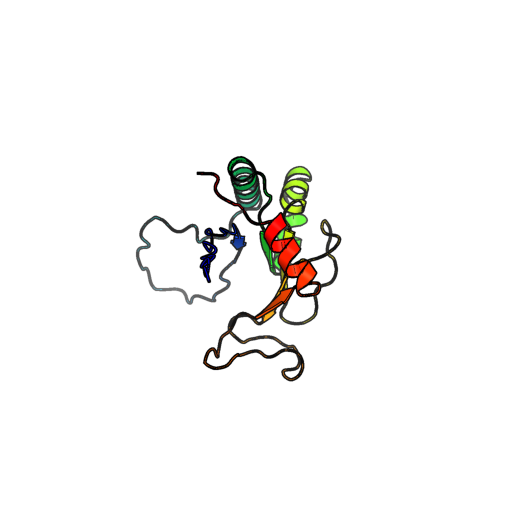272 -1.473 9.792 1.00 92.94 91 GLY A C 1
ATOM 695 O O . GLY A 1 91 ? -2.533 -2.422 9.564 1.00 92.94 91 GLY A O 1
ATOM 696 N N . ASN A 1 92 ? -4.600 -1.606 9.851 1.00 94.50 92 ASN A N 1
ATOM 697 C CA . ASN A 1 92 ? -5.282 -2.885 9.623 1.00 94.50 92 ASN A CA 1
ATOM 698 C C . ASN A 1 92 ? -5.289 -3.315 8.142 1.00 94.50 92 ASN A C 1
ATOM 700 O O . ASN A 1 92 ? -5.551 -4.475 7.836 1.00 94.50 92 ASN A O 1
ATOM 704 N N . CYS A 1 93 ? -5.033 -2.390 7.212 1.00 94.44 93 CYS A N 1
ATOM 705 C CA . CYS A 1 93 ? -4.925 -2.692 5.784 1.00 94.44 93 CYS A CA 1
ATOM 706 C C . CYS A 1 93 ? -3.607 -3.409 5.493 1.00 94.44 93 CYS A C 1
ATOM 708 O O . CYS A 1 93 ? -2.584 -3.036 6.053 1.00 94.44 93 CYS A O 1
ATOM 710 N N . TRP A 1 94 ? -3.564 -4.358 4.560 1.00 94.94 94 TRP A N 1
ATOM 711 C CA . TRP A 1 94 ? -2.276 -4.887 4.100 1.00 94.94 94 TRP A CA 1
ATOM 712 C C . TRP A 1 94 ? -1.560 -3.866 3.201 1.00 94.94 94 TRP A C 1
ATOM 714 O O . TRP A 1 94 ? -2.182 -3.092 2.467 1.00 94.94 94 TRP A O 1
ATOM 724 N N . LEU A 1 95 ? -0.227 -3.833 3.270 1.00 94.50 95 LEU A N 1
ATOM 725 C CA . LEU A 1 95 ? 0.568 -2.763 2.662 1.00 94.50 95 LEU A CA 1
ATOM 726 C C . LEU A 1 95 ? 1.100 -3.124 1.263 1.00 94.50 95 LEU A C 1
ATOM 728 O O . LEU A 1 95 ? 1.847 -4.095 1.100 1.00 94.50 95 LEU A O 1
ATOM 732 N N . TRP A 1 96 ? 0.785 -2.275 0.279 1.00 95.06 96 TRP A N 1
ATOM 733 C CA . TRP A 1 96 ? 1.396 -2.243 -1.052 1.00 95.06 96 TRP A CA 1
ATOM 734 C C . TRP A 1 96 ? 2.212 -0.959 -1.230 1.00 95.06 96 TRP A C 1
ATOM 736 O O . TRP A 1 96 ? 1.688 0.115 -1.511 1.00 95.06 96 TRP A O 1
ATOM 746 N N . ILE A 1 97 ? 3.525 -1.052 -1.086 1.00 93.44 97 ILE A N 1
ATOM 747 C CA . ILE A 1 97 ? 4.405 0.116 -1.068 1.00 93.44 97 ILE A CA 1
ATOM 748 C C . ILE A 1 97 ? 5.066 0.356 -2.429 1.00 93.44 97 ILE A C 1
ATOM 750 O O . ILE A 1 97 ? 5.551 -0.578 -3.065 1.00 93.44 97 ILE A O 1
ATOM 754 N N . ALA A 1 98 ? 5.114 1.613 -2.871 1.00 93.50 98 ALA A N 1
ATOM 755 C CA . ALA A 1 98 ? 5.898 2.029 -4.032 1.00 93.50 98 ALA A CA 1
ATOM 756 C C . ALA A 1 98 ? 7.238 2.636 -3.599 1.00 93.50 98 ALA A C 1
ATOM 758 O O . ALA A 1 98 ? 7.277 3.638 -2.876 1.00 93.50 98 ALA A O 1
ATOM 759 N N . ASN A 1 99 ? 8.330 2.031 -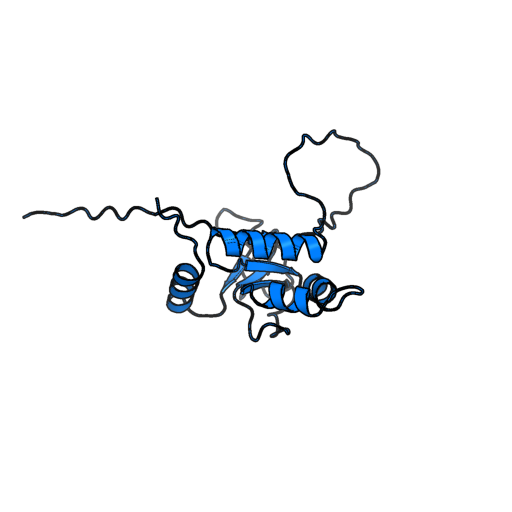4.065 1.00 93.69 99 ASN A N 1
ATOM 760 C CA . ASN A 1 99 ? 9.685 2.559 -3.937 1.00 93.69 99 ASN A CA 1
ATOM 761 C C . ASN A 1 99 ? 10.510 2.063 -5.131 1.00 93.69 99 ASN A C 1
ATOM 763 O O . ASN A 1 99 ? 10.707 0.864 -5.293 1.00 93.69 99 ASN A O 1
ATOM 767 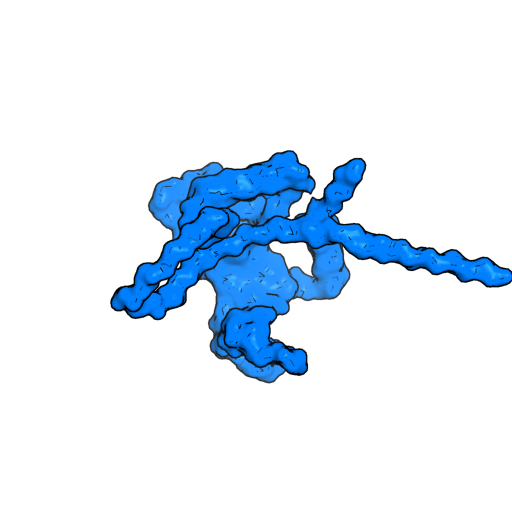N N . TYR A 1 100 ? 10.976 2.971 -5.982 1.00 94.25 100 TYR A N 1
ATOM 768 C CA . TYR A 1 100 ? 11.662 2.598 -7.223 1.00 94.25 100 TYR A CA 1
ATOM 769 C C . TYR A 1 100 ? 13.189 2.610 -7.100 1.00 94.25 100 TYR A C 1
ATOM 771 O O . TYR A 1 100 ? 13.880 2.347 -8.083 1.00 94.25 100 TYR A O 1
ATOM 779 N N . HIS A 1 101 ? 13.708 2.911 -5.909 1.00 92.44 101 HIS A N 1
ATOM 780 C CA . HIS A 1 101 ? 15.133 3.096 -5.647 1.00 92.44 101 HIS A CA 1
ATOM 781 C C . HIS A 1 101 ? 15.740 1.890 -4.926 1.00 92.44 101 HIS A C 1
ATOM 783 O O . HIS A 1 101 ? 16.847 1.469 -5.242 1.00 92.44 101 HIS A O 1
ATOM 789 N N . PHE A 1 102 ? 15.016 1.313 -3.962 1.00 92.81 102 PHE A N 1
ATOM 790 C CA . PHE A 1 102 ? 15.491 0.188 -3.158 1.00 92.81 102 PHE A CA 1
ATOM 791 C C . PHE A 1 102 ? 14.334 -0.645 -2.600 1.00 92.81 102 PHE A C 1
ATOM 793 O O . PHE A 1 102 ? 13.189 -0.192 -2.531 1.00 92.81 102 PHE A O 1
ATOM 800 N N . LYS A 1 103 ? 14.649 -1.873 -2.167 1.00 93.75 103 LYS A N 1
ATOM 801 C CA . LYS A 1 103 ? 13.702 -2.745 -1.463 1.00 93.75 103 LYS A CA 1
ATOM 802 C C . LYS A 1 103 ? 13.232 -2.057 -0.170 1.00 93.75 103 LYS A C 1
ATOM 804 O O . LYS A 1 103 ? 14.079 -1.742 0.669 1.00 93.75 103 LYS A O 1
ATOM 809 N N . PRO A 1 104 ? 11.920 -1.855 0.030 1.00 92.12 104 PRO A N 1
ATOM 810 C CA . PRO A 1 104 ? 11.402 -1.180 1.207 1.00 92.12 104 PRO A CA 1
ATOM 811 C C . PRO A 1 104 ? 11.747 -1.937 2.486 1.00 92.12 104 PRO A C 1
ATOM 813 O O . PRO A 1 104 ? 11.706 -3.173 2.538 1.00 92.12 104 PRO A O 1
ATOM 816 N N . ARG A 1 105 ? 12.040 -1.179 3.540 1.00 90.06 105 ARG A N 1
ATOM 817 C CA . ARG A 1 105 ? 12.149 -1.709 4.901 1.00 90.06 105 ARG A CA 1
ATOM 818 C C . ARG A 1 105 ? 10.756 -1.864 5.512 1.00 90.06 105 ARG A C 1
ATOM 820 O O . ARG A 1 105 ? 9.773 -1.332 4.996 1.00 90.06 105 ARG A O 1
ATOM 827 N N . ASN A 1 106 ? 10.680 -2.598 6.615 1.00 86.44 106 ASN A N 1
ATOM 828 C CA . ASN A 1 106 ? 9.478 -2.615 7.442 1.00 86.44 106 ASN A CA 1
ATOM 829 C C . ASN A 1 106 ? 9.210 -1.198 7.962 1.00 86.44 106 ASN A C 1
ATOM 831 O O . ASN A 1 106 ? 10.148 -0.466 8.284 1.00 86.44 106 ASN A O 1
ATOM 835 N N . THR A 1 107 ? 7.943 -0.800 8.009 1.00 82.00 107 THR A N 1
ATOM 836 C CA . THR A 1 107 ? 7.546 0.550 8.403 1.00 82.00 107 THR A CA 1
ATOM 837 C C . THR A 1 107 ? 6.335 0.453 9.305 1.00 82.00 107 THR A C 1
ATOM 839 O O . THR A 1 107 ? 5.302 -0.075 8.902 1.00 82.00 107 THR A O 1
ATOM 842 N N . ALA A 1 108 ? 6.469 0.964 10.529 1.00 82.00 108 ALA A N 1
ATOM 843 C CA . ALA A 1 108 ? 5.353 1.027 11.458 1.00 82.00 108 ALA A CA 1
ATOM 844 C C . ALA A 1 108 ? 4.156 1.755 10.805 1.00 82.00 108 ALA A C 1
ATOM 846 O O . ALA A 1 108 ? 4.360 2.737 10.084 1.00 82.00 108 ALA A O 1
ATOM 847 N N . PRO A 1 109 ? 2.912 1.300 11.038 1.00 89.56 109 PRO A N 1
ATOM 848 C CA . PRO A 1 109 ? 2.504 0.225 11.952 1.00 89.56 109 PRO A CA 1
ATOM 849 C C . PRO A 1 109 ? 2.654 -1.214 11.418 1.00 89.56 109 PRO A C 1
ATOM 851 O O . PRO A 1 109 ? 2.280 -2.139 12.125 1.00 89.56 109 PRO A O 1
ATOM 854 N N . TRP A 1 110 ? 3.171 -1.429 10.206 1.00 92.25 110 TRP A N 1
ATOM 855 C CA . TRP A 1 110 ? 3.304 -2.771 9.637 1.00 92.25 110 TRP A CA 1
ATOM 856 C C . TRP A 1 110 ? 4.643 -3.423 9.962 1.00 92.25 110 TRP A C 1
ATOM 858 O O . TRP A 1 110 ? 5.712 -2.892 9.644 1.00 92.25 110 TRP A O 1
ATOM 868 N N . ASP A 1 111 ? 4.572 -4.662 10.436 1.00 89.62 111 ASP A N 1
ATOM 869 C CA . ASP A 1 111 ? 5.748 -5.522 10.574 1.00 89.62 111 ASP A CA 1
ATOM 870 C C . ASP A 1 111 ? 6.297 -5.971 9.217 1.00 89.62 111 ASP A C 1
ATOM 872 O O . ASP A 1 111 ? 7.451 -6.376 9.116 1.00 89.62 111 ASP A O 1
ATOM 876 N N . GLN A 1 112 ? 5.497 -5.890 8.149 1.00 91.06 112 GLN A N 1
ATOM 877 C CA . GLN A 1 112 ? 5.931 -6.172 6.785 1.00 91.06 112 GLN A CA 1
ATOM 878 C C . GLN A 1 112 ? 5.012 -5.555 5.726 1.00 91.06 112 GLN A C 1
ATOM 880 O O . GLN A 1 112 ? 3.799 -5.446 5.894 1.00 91.06 112 GLN A O 1
ATOM 885 N N . TRP A 1 113 ? 5.595 -5.198 4.582 1.00 94.19 113 TRP A N 1
ATOM 886 C CA . TRP A 1 113 ? 4.846 -4.976 3.346 1.00 94.19 113 TRP A CA 1
ATOM 887 C C . TRP A 1 113 ? 4.532 -6.307 2.655 1.00 94.19 113 TRP A C 1
ATOM 889 O O . TRP A 1 113 ? 5.313 -7.252 2.753 1.00 94.19 113 TRP A O 1
ATOM 899 N N . HIS A 1 114 ? 3.416 -6.356 1.927 1.00 95.31 114 HIS A N 1
ATOM 900 C CA . HIS A 1 114 ? 2.957 -7.548 1.205 1.00 95.31 114 HIS A CA 1
ATOM 901 C C . HIS A 1 114 ? 3.311 -7.461 -0.277 1.00 95.31 114 HIS A C 1
ATOM 903 O O . HIS A 1 114 ? 3.827 -8.409 -0.863 1.00 95.31 114 HIS A O 1
ATOM 909 N N . LEU A 1 115 ? 3.096 -6.284 -0.869 1.00 96.00 115 LEU A N 1
ATOM 910 C CA . LEU A 1 115 ? 3.476 -5.984 -2.243 1.00 96.00 115 LEU A CA 1
ATOM 911 C C . LEU A 1 115 ? 4.437 -4.802 -2.278 1.00 96.00 115 LEU A C 1
ATOM 913 O O . LEU A 1 115 ? 4.231 -3.784 -1.619 1.00 96.00 115 LEU A O 1
ATOM 917 N N . TRP A 1 116 ? 5.466 -4.918 -3.102 1.00 95.88 116 TRP A N 1
ATOM 918 C CA . TRP A 1 116 ? 6.390 -3.841 -3.405 1.00 95.88 116 TRP A CA 1
ATOM 919 C C . TRP A 1 116 ? 6.325 -3.524 -4.891 1.00 95.88 116 TRP A C 1
ATOM 921 O O . TRP A 1 116 ? 6.697 -4.352 -5.719 1.00 95.88 116 TRP A O 1
ATOM 931 N N . GLN A 1 117 ? 5.889 -2.316 -5.233 1.00 95.56 117 GLN A N 1
ATOM 932 C CA . GLN A 1 117 ? 6.047 -1.784 -6.575 1.00 95.56 117 GLN A CA 1
ATOM 933 C C . GLN A 1 117 ? 7.449 -1.205 -6.748 1.00 95.56 117 GLN A C 1
ATOM 935 O O . GLN A 1 117 ? 7.751 -0.123 -6.237 1.00 95.56 117 GLN A O 1
ATOM 940 N N . TYR A 1 118 ? 8.293 -1.928 -7.481 1.00 95.00 118 TYR A N 1
ATOM 941 C CA . TYR A 1 118 ? 9.676 -1.526 -7.733 1.00 95.00 118 TYR A CA 1
ATOM 942 C C . TYR A 1 118 ? 9.846 -0.754 -9.038 1.00 95.00 118 TYR A C 1
ATOM 944 O O . TYR A 1 118 ? 10.89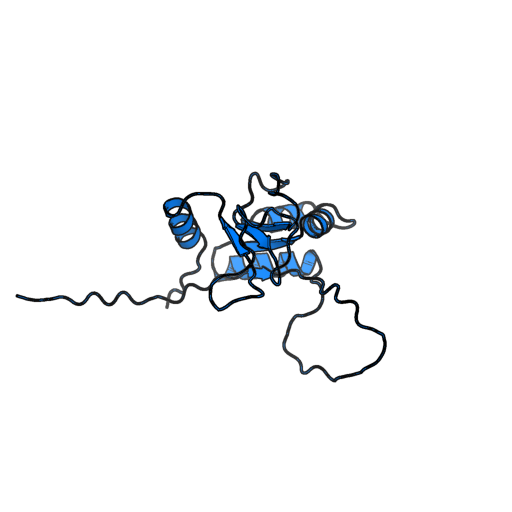4 -0.154 -9.247 1.00 95.00 118 TYR A O 1
ATOM 952 N N . CYS A 1 119 ? 8.852 -0.780 -9.929 1.00 93.38 119 CYS A N 1
ATOM 953 C CA . CYS A 1 119 ? 8.895 -0.081 -11.207 1.00 93.38 119 CYS A CA 1
ATOM 954 C C . CYS A 1 119 ? 7.518 0.481 -11.547 1.00 93.38 119 CYS A C 1
ATOM 956 O O . CYS A 1 119 ? 6.536 -0.264 -11.493 1.00 93.38 119 CYS A O 1
ATOM 958 N N . GLY A 1 120 ? 7.469 1.761 -11.920 1.00 89.75 120 GLY A N 1
ATOM 959 C CA . GLY A 1 120 ? 6.265 2.427 -12.410 1.00 89.75 120 GLY A CA 1
ATOM 960 C C . GLY A 1 120 ? 6.508 3.094 -13.758 1.00 89.75 120 GLY A C 1
ATOM 961 O O . GLY A 1 120 ? 7.568 3.677 -13.980 1.00 89.75 120 GLY A O 1
ATOM 962 N N . ASP A 1 121 ? 5.569 2.962 -14.694 1.00 87.44 121 ASP A N 1
ATOM 963 C CA . ASP A 1 121 ? 5.690 3.408 -16.089 1.00 87.44 121 ASP A CA 1
ATOM 964 C C . ASP A 1 121 ? 6.981 2.937 -16.803 1.00 87.44 121 ASP A C 1
ATOM 966 O O . ASP A 1 121 ? 7.480 3.610 -17.714 1.00 87.44 121 ASP A O 1
ATOM 970 N N . GLY A 1 122 ? 7.541 1.786 -16.406 1.00 86.44 122 GLY A N 1
ATOM 971 C CA . GLY A 1 122 ? 8.825 1.272 -16.905 1.00 86.44 122 GLY A CA 1
ATOM 972 C C . GLY A 1 122 ? 10.070 1.978 -16.343 1.00 86.44 122 GLY A C 1
ATOM 973 O O . GLY A 1 122 ? 11.168 1.817 -16.884 1.00 86.44 122 GLY A O 1
ATOM 974 N N . LYS A 1 123 ? 9.926 2.769 -15.272 1.00 88.25 123 LYS A N 1
ATOM 975 C CA . LYS A 1 123 ? 11.003 3.525 -14.616 1.00 88.25 123 LYS A CA 1
ATOM 976 C C . LYS A 1 123 ? 11.313 2.973 -13.224 1.00 88.25 123 LYS A C 1
ATOM 978 O O . LYS A 1 123 ? 10.403 2.701 -12.443 1.00 88.25 123 LYS A O 1
ATOM 983 N N . CYS A 1 124 ? 12.601 2.802 -12.939 1.00 90.88 124 CYS A N 1
ATOM 984 C CA . CYS A 1 124 ? 13.173 2.567 -11.610 1.00 90.88 124 CYS A CA 1
ATOM 985 C C . CYS A 1 124 ? 14.696 2.707 -11.656 1.00 90.88 124 CYS A C 1
ATOM 987 O O . CYS A 1 124 ? 15.273 2.656 -12.747 1.00 90.88 124 CYS A O 1
ATOM 989 N N . ASP A 1 125 ? 15.338 2.795 -10.497 1.00 92.56 125 ASP A N 1
ATOM 990 C CA . ASP A 1 125 ? 16.790 2.992 -10.375 1.00 92.56 125 ASP A CA 1
ATOM 991 C C . ASP A 1 125 ? 17.535 1.678 -10.086 1.00 92.56 125 ASP A C 1
ATOM 993 O O . ASP A 1 125 ? 18.744 1.654 -9.883 1.00 92.56 125 ASP A O 1
ATOM 997 N N . LEU A 1 126 ? 16.814 0.555 -10.114 1.00 91.81 126 LEU A N 1
ATOM 998 C CA . LEU A 1 126 ? 17.360 -0.768 -9.833 1.00 91.81 126 LEU A CA 1
ATOM 999 C C . LEU A 1 126 ? 18.088 -1.383 -11.047 1.00 91.81 126 LEU A C 1
ATOM 1001 O O . LEU A 1 126 ? 17.730 -1.094 -12.204 1.00 91.81 126 LEU A O 1
ATOM 1005 N N . PRO A 1 127 ? 19.067 -2.285 -10.811 1.00 92.19 127 PRO A N 1
ATOM 1006 C CA . PRO A 1 127 ? 19.780 -2.996 -11.871 1.00 92.19 127 PRO A CA 1
ATOM 1007 C C . PRO A 1 127 ? 18.834 -3.797 -12.773 1.00 92.19 127 PRO A C 1
ATOM 1009 O O . PRO A 1 127 ? 18.073 -4.640 -12.296 1.00 92.19 127 PRO A O 1
ATOM 1012 N N . ARG A 1 128 ? 18.910 -3.576 -14.094 1.00 86.56 128 ARG A N 1
ATOM 1013 C CA . ARG A 1 128 ? 18.005 -4.212 -15.077 1.00 86.56 128 ARG A CA 1
ATOM 1014 C C . ARG A 1 128 ? 18.089 -5.739 -15.096 1.00 86.56 128 ARG A C 1
ATOM 1016 O O . ARG A 1 128 ? 17.087 -6.371 -15.412 1.00 86.56 128 ARG A O 1
ATOM 1023 N N . SER A 1 129 ? 19.257 -6.305 -14.788 1.00 89.19 129 SER A N 1
ATOM 1024 C CA . SER A 1 129 ? 19.490 -7.755 -14.770 1.00 89.19 129 SER A CA 1
ATOM 1025 C C . SER A 1 129 ? 18.661 -8.465 -13.699 1.00 89.19 129 SER A C 1
ATOM 1027 O O . SER A 1 129 ? 18.121 -9.533 -13.958 1.00 89.19 129 SER A O 1
ATOM 1029 N N . MET A 1 130 ? 18.516 -7.853 -12.521 1.00 90.75 130 MET A N 1
ATOM 1030 C CA . MET A 1 130 ? 17.733 -8.403 -11.407 1.00 90.75 130 MET A CA 1
ATOM 1031 C C . MET A 1 130 ? 16.291 -7.884 -11.378 1.00 90.75 130 MET A C 1
ATOM 1033 O O . MET A 1 130 ? 15.399 -8.564 -10.880 1.00 90.75 130 MET A O 1
ATOM 1037 N N . TYR A 1 131 ? 16.047 -6.689 -11.926 1.00 92.25 131 TYR A N 1
ATOM 1038 C CA . TYR A 1 131 ? 14.749 -6.016 -11.888 1.00 92.25 131 TYR A CA 1
ATOM 1039 C C . TYR A 1 131 ? 14.315 -5.577 -13.297 1.00 92.25 131 TYR A C 1
ATOM 1041 O O . TYR A 1 131 ? 14.489 -4.413 -13.681 1.00 92.25 131 TYR A O 1
ATOM 1049 N N . PRO A 1 132 ? 13.738 -6.495 -14.098 1.00 90.44 132 PRO A N 1
ATOM 1050 C CA . PRO A 1 132 ? 13.261 -6.185 -15.441 1.00 90.44 132 PRO A CA 1
ATOM 1051 C C . PRO A 1 132 ? 12.152 -5.124 -15.434 1.00 90.44 132 PRO A C 1
ATOM 1053 O O . PRO A 1 132 ? 11.131 -5.272 -14.763 1.00 90.44 132 PRO A O 1
ATOM 1056 N N . LYS A 1 133 ? 12.327 -4.069 -16.239 1.00 88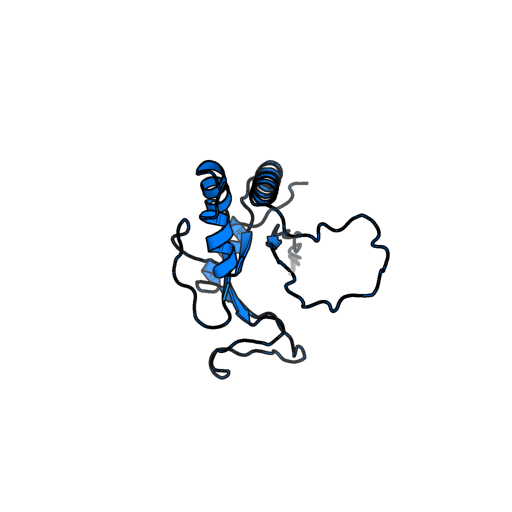.81 133 LYS A N 1
ATOM 1057 C CA . LYS A 1 133 ? 11.413 -2.905 -16.318 1.00 88.81 133 LYS A CA 1
ATOM 1058 C C . LYS A 1 133 ? 10.310 -3.050 -17.378 1.00 88.81 133 LYS A C 1
ATOM 1060 O O . LYS A 1 133 ? 9.433 -2.202 -17.499 1.00 88.81 133 LYS A O 1
ATOM 1065 N N . SER A 1 134 ? 10.370 -4.116 -18.166 1.00 87.06 134 SER A N 1
ATOM 1066 C CA . SER A 1 134 ? 9.455 -4.414 -19.267 1.00 87.06 134 SER A CA 1
ATOM 1067 C C . SER A 1 134 ? 9.258 -5.920 -19.373 1.00 87.06 134 SER A C 1
ATOM 1069 O O . SER A 1 134 ? 10.137 -6.688 -18.981 1.00 87.06 134 SER A O 1
ATOM 1071 N N . ILE A 1 135 ? 8.129 -6.330 -19.937 1.00 84.81 135 ILE A N 1
ATOM 1072 C CA . ILE A 1 135 ? 7.887 -7.709 -20.376 1.00 84.81 135 ILE A CA 1
ATOM 1073 C C . ILE A 1 135 ? 7.609 -7.710 -21.875 1.00 84.81 135 ILE A C 1
ATOM 1075 O O . ILE A 1 135 ? 7.404 -6.641 -22.458 1.00 84.81 135 ILE A O 1
ATOM 1079 N N . ALA A 1 136 ? 7.631 -8.886 -22.505 1.00 87.81 136 ALA A N 1
ATOM 1080 C CA . ALA A 1 136 ? 7.308 -9.013 -23.922 1.00 87.81 136 ALA A CA 1
ATOM 1081 C C . ALA A 1 136 ? 6.002 -8.259 -24.229 1.00 87.81 136 ALA A C 1
ATOM 1083 O O . ALA A 1 136 ? 4.998 -8.433 -23.540 1.00 87.81 136 ALA A O 1
ATOM 1084 N N . ASN A 1 137 ? 6.055 -7.368 -25.220 1.00 87.50 137 ASN A N 1
ATOM 1085 C CA . ASN A 1 137 ? 4.942 -6.529 -25.680 1.00 87.50 137 ASN A CA 1
ATOM 1086 C C . ASN A 1 137 ? 4.420 -5.458 -24.697 1.00 87.50 137 ASN A C 1
ATOM 1088 O O . ASN A 1 137 ? 3.514 -4.711 -25.055 1.00 87.50 137 ASN A O 1
ATOM 1092 N N . ILE A 1 138 ? 5.016 -5.288 -23.506 1.00 85.88 138 ILE A N 1
ATOM 1093 C CA . ILE A 1 138 ? 4.655 -4.216 -22.559 1.00 85.88 138 ILE A CA 1
ATOM 1094 C C . ILE A 1 138 ? 5.906 -3.457 -22.105 1.00 85.88 138 ILE A C 1
ATOM 1096 O O . ILE A 1 138 ? 6.629 -3.861 -21.189 1.00 85.88 138 ILE A O 1
ATOM 1100 N N . ARG A 1 139 ? 6.149 -2.308 -22.748 1.00 81.88 139 ARG A N 1
ATOM 1101 C CA . ARG A 1 139 ? 7.347 -1.477 -22.519 1.00 81.88 139 ARG A CA 1
ATOM 1102 C C . ARG A 1 139 ? 7.285 -0.626 -21.249 1.00 81.88 139 ARG A C 1
ATOM 1104 O O . ARG A 1 139 ? 8.320 -0.403 -20.635 1.00 81.88 139 ARG A O 1
ATOM 1111 N N . ARG A 1 140 ? 6.100 -0.136 -20.873 1.00 87.56 140 ARG A N 1
ATOM 1112 C CA . ARG A 1 140 ? 5.877 0.743 -19.707 1.00 87.56 140 ARG A CA 1
ATOM 1113 C C . ARG A 1 140 ? 5.071 0.004 -18.646 1.00 87.56 140 ARG A C 1
ATOM 1115 O O . ARG A 1 140 ? 3.941 0.366 -18.346 1.00 87.56 140 ARG A O 1
ATOM 1122 N N . ALA A 1 141 ? 5.632 -1.099 -18.160 1.00 85.94 141 ALA A N 1
ATOM 1123 C CA . ALA A 1 141 ? 4.962 -1.944 -17.186 1.00 85.94 141 ALA A CA 1
ATOM 1124 C C . ALA A 1 141 ? 5.158 -1.404 -15.762 1.00 85.94 141 ALA A C 1
ATOM 1126 O O . ALA A 1 141 ? 6.267 -1.041 -15.371 1.00 85.94 141 ALA A O 1
ATOM 1127 N N . GLU A 1 142 ? 4.088 -1.432 -14.971 1.00 90.88 142 GLU A N 1
ATOM 1128 C CA . GLU A 1 142 ? 4.187 -1.417 -13.514 1.00 90.88 142 GLU A CA 1
ATOM 1129 C C . GLU A 1 142 ? 4.645 -2.809 -13.062 1.00 90.88 142 GLU A C 1
ATOM 1131 O O . GLU A 1 142 ? 4.060 -3.819 -13.467 1.00 90.88 142 GLU A O 1
ATOM 1136 N N . ARG A 1 143 ? 5.684 -2.897 -12.232 1.00 93.44 143 ARG A N 1
ATOM 1137 C CA . ARG A 1 143 ? 6.230 -4.184 -11.777 1.00 93.44 143 ARG A CA 1
ATOM 1138 C C . ARG A 1 143 ? 6.205 -4.261 -10.265 1.00 93.44 143 ARG A C 1
ATOM 1140 O O . ARG A 1 143 ? 6.616 -3.325 -9.578 1.00 93.44 143 ARG A O 1
ATOM 1147 N N . ASN A 1 144 ? 5.723 -5.396 -9.769 1.00 94.75 144 ASN A N 1
ATOM 1148 C CA . ASN A 1 144 ? 5.522 -5.635 -8.350 1.00 94.75 144 ASN A CA 1
ATOM 1149 C C . ASN A 1 144 ? 6.177 -6.947 -7.927 1.00 94.75 144 ASN A C 1
ATOM 1151 O O . ASN A 1 144 ? 6.251 -7.885 -8.718 1.00 94.75 144 ASN A O 1
ATOM 1155 N N . ILE A 1 145 ? 6.622 -6.995 -6.679 1.00 95.31 145 ILE A N 1
ATOM 1156 C CA . ILE A 1 145 ? 7.132 -8.186 -6.005 1.00 95.31 145 ILE A CA 1
ATOM 1157 C C . ILE A 1 145 ? 6.230 -8.459 -4.808 1.00 95.31 145 ILE A C 1
ATOM 1159 O O . ILE A 1 145 ? 5.959 -7.551 -4.021 1.00 95.31 145 ILE A O 1
ATOM 1163 N N . PHE A 1 146 ? 5.781 -9.703 -4.674 1.00 96.50 146 PHE A N 1
ATOM 1164 C CA . PHE A 1 146 ? 5.164 -10.185 -3.447 1.00 96.50 146 PHE A CA 1
ATOM 1165 C C . PHE A 1 146 ? 6.237 -10.625 -2.455 1.00 96.50 146 PHE A C 1
ATOM 1167 O O . PHE A 1 146 ? 7.261 -11.190 -2.844 1.00 96.50 146 PHE A O 1
ATOM 1174 N N . ARG A 1 147 ? 6.019 -10.348 -1.171 1.00 95.25 147 ARG A N 1
ATOM 1175 C CA . ARG A 1 147 ? 6.921 -10.780 -0.104 1.00 95.25 147 ARG A CA 1
ATOM 1176 C C . ARG A 1 147 ? 6.623 -12.224 0.298 1.00 95.25 147 ARG A C 1
ATOM 1178 O O . ARG A 1 147 ? 5.983 -12.466 1.312 1.00 95.25 147 ARG A O 1
ATOM 1185 N N . GLY A 1 148 ? 7.117 -13.174 -0.483 1.00 94.94 148 GLY A N 1
ATOM 1186 C CA . GLY A 1 148 ? 6.956 -14.599 -0.210 1.00 94.94 148 GLY A CA 1
ATOM 1187 C C . GLY A 1 148 ? 7.126 -15.432 -1.471 1.00 94.94 148 GLY A C 1
ATOM 1188 O O . GLY A 1 148 ? 7.566 -14.922 -2.503 1.00 94.94 148 GLY A O 1
ATOM 1189 N N . ASP A 1 149 ? 6.770 -16.706 -1.377 1.00 96.88 149 ASP A N 1
ATOM 1190 C CA . ASP A 1 149 ? 6.706 -17.619 -2.515 1.00 96.88 149 ASP A CA 1
ATOM 1191 C C . ASP A 1 149 ? 5.299 -17.656 -3.149 1.00 96.88 149 ASP A C 1
ATOM 1193 O O . ASP A 1 149 ? 4.383 -16.927 -2.755 1.00 96.88 149 ASP A O 1
ATOM 1197 N N . ASN A 1 150 ? 5.128 -18.504 -4.165 1.00 95.69 150 ASN A N 1
ATOM 1198 C CA . ASN A 1 150 ? 3.858 -18.655 -4.874 1.00 95.69 150 ASN A CA 1
ATOM 1199 C C . ASN A 1 150 ? 2.742 -19.257 -4.005 1.00 95.69 150 ASN A C 1
ATOM 1201 O O . ASN A 1 150 ? 1.581 -18.912 -4.214 1.00 95.69 150 ASN A O 1
ATOM 1205 N N . GLY A 1 151 ? 3.068 -20.139 -3.055 1.00 96.69 151 GLY A N 1
ATOM 1206 C CA . GLY A 1 151 ? 2.081 -20.727 -2.149 1.00 96.69 151 GLY A CA 1
ATOM 1207 C C . GLY A 1 151 ? 1.540 -19.672 -1.188 1.00 96.69 151 GLY A C 1
ATOM 1208 O O . GLY A 1 151 ? 0.330 -19.476 -1.093 1.00 96.69 151 GLY A O 1
ATOM 1209 N N . ALA A 1 152 ? 2.440 -18.902 -0.576 1.00 96.19 152 ALA A N 1
ATOM 1210 C CA . ALA A 1 152 ? 2.091 -17.762 0.264 1.00 96.19 152 ALA A CA 1
ATOM 1211 C C . ALA A 1 152 ? 1.302 -16.692 -0.509 1.00 96.19 152 ALA A C 1
ATOM 1213 O O . ALA A 1 152 ? 0.371 -16.107 0.037 1.00 96.19 152 ALA A O 1
ATOM 1214 N N . LEU A 1 153 ? 1.623 -16.456 -1.787 1.00 94.81 153 LEU A N 1
ATOM 1215 C CA . LEU A 1 153 ? 0.867 -15.535 -2.641 1.00 94.81 153 LEU A CA 1
ATOM 1216 C C . LEU A 1 153 ? -0.577 -16.007 -2.859 1.00 94.81 153 LEU A C 1
ATOM 1218 O O . LEU A 1 153 ? -1.503 -15.200 -2.796 1.00 94.81 153 LEU A O 1
ATOM 1222 N N . GLN A 1 154 ? -0.776 -17.297 -3.135 1.00 94.38 154 GLN A N 1
ATOM 1223 C CA . GLN A 1 154 ? -2.110 -17.865 -3.332 1.00 94.38 154 GLN A CA 1
ATOM 1224 C C . GLN A 1 154 ? -2.940 -17.789 -2.050 1.00 94.38 154 GLN A C 1
ATOM 1226 O O . GLN A 1 154 ? -4.071 -17.308 -2.100 1.00 94.38 154 GLN A O 1
ATOM 1231 N N . LEU A 1 155 ? -2.361 -18.185 -0.912 1.00 95.06 155 LEU A N 1
ATOM 1232 C CA . LEU A 1 155 ? -3.006 -18.082 0.399 1.00 95.06 155 LEU A CA 1
ATOM 1233 C C . LEU A 1 155 ? -3.358 -16.632 0.730 1.00 95.06 155 LEU A C 1
ATOM 1235 O O . LEU A 1 155 ? -4.504 -16.340 1.060 1.00 95.06 155 LEU A O 1
ATOM 1239 N N . PHE A 1 156 ? -2.422 -15.700 0.530 1.00 94.25 156 PHE A N 1
ATOM 1240 C CA . PHE A 1 156 ? -2.662 -14.274 0.736 1.00 94.25 156 PHE A CA 1
ATOM 1241 C C . PHE A 1 156 ? -3.878 -13.780 -0.057 1.00 94.25 156 PHE A C 1
ATOM 1243 O O . PHE A 1 156 ? -4.729 -13.077 0.492 1.00 94.25 156 PHE A O 1
ATOM 1250 N N . TRP A 1 157 ? -3.998 -14.153 -1.335 1.00 91.06 157 TRP A N 1
ATOM 1251 C CA . TRP A 1 157 ? -5.156 -13.756 -2.132 1.00 91.06 157 TRP A CA 1
ATOM 1252 C C . TRP A 1 157 ? -6.445 -14.452 -1.704 1.00 91.06 157 TRP A C 1
ATOM 1254 O O . TRP A 1 157 ? -7.482 -13.800 -1.704 1.00 91.06 157 TRP A O 1
ATOM 1264 N N . GLN A 1 158 ? -6.406 -15.723 -1.305 1.00 90.81 158 GLN A N 1
ATOM 1265 C CA . GLN A 1 158 ? -7.580 -16.421 -0.768 1.00 90.81 158 GLN A CA 1
ATOM 1266 C C . GLN A 1 158 ? -8.077 -15.774 0.533 1.00 90.81 158 GLN A C 1
ATOM 1268 O O . GLN A 1 158 ? -9.276 -15.575 0.712 1.00 90.81 158 GLN A O 1
ATOM 1273 N N . GLU A 1 159 ? -7.161 -15.384 1.417 1.00 90.75 159 GLU A N 1
ATOM 1274 C CA . GLU A 1 159 ? -7.477 -14.751 2.698 1.00 90.75 159 GLU A CA 1
ATOM 1275 C C . GLU A 1 159 ? -8.008 -13.321 2.543 1.00 90.75 159 GLU A C 1
ATOM 1277 O O . GLU A 1 159 ? -8.884 -12.906 3.308 1.00 90.75 159 GLU A O 1
ATOM 1282 N N . ASN A 1 160 ? -7.488 -12.558 1.577 1.00 89.88 160 ASN A N 1
ATOM 1283 C CA . ASN A 1 160 ? -7.767 -11.124 1.434 1.00 89.88 160 ASN A CA 1
ATOM 1284 C C . ASN A 1 160 ? -8.755 -10.785 0.310 1.00 89.88 160 ASN A C 1
ATOM 1286 O O . ASN A 1 160 ? -9.181 -9.631 0.200 1.00 89.88 160 ASN A O 1
ATOM 1290 N N . ALA A 1 161 ? -9.131 -11.752 -0.526 1.00 86.50 161 ALA A N 1
ATOM 1291 C CA . ALA A 1 161 ? -10.179 -11.559 -1.512 1.00 86.50 161 ALA A CA 1
ATOM 1292 C C . ALA A 1 161 ? -11.556 -11.483 -0.849 1.00 86.50 161 ALA A C 1
ATOM 1294 O O . ALA A 1 161 ? -11.846 -12.135 0.157 1.00 86.50 161 ALA A O 1
ATOM 1295 N N . TRP A 1 162 ? -12.426 -10.684 -1.458 1.00 84.19 162 TRP A N 1
ATOM 1296 C CA . TRP A 1 162 ? -13.847 -10.738 -1.179 1.00 84.19 162 TRP A CA 1
ATOM 1297 C C . TRP A 1 162 ? -14.520 -11.653 -2.197 1.00 84.19 162 TRP A C 1
ATOM 1299 O O . TRP A 1 162 ? -14.402 -11.448 -3.408 1.00 84.19 162 TRP A O 1
ATOM 1309 N N . PHE A 1 163 ? -15.237 -12.642 -1.677 1.00 82.38 163 PHE A N 1
ATOM 1310 C CA . PHE A 1 163 ? -16.112 -13.506 -2.446 1.00 82.38 163 PHE A CA 1
ATOM 1311 C C . PHE A 1 163 ? -17.539 -13.006 -2.223 1.00 82.38 163 PHE A C 1
ATOM 1313 O O . PHE A 1 163 ? -18.041 -13.139 -1.104 1.00 82.38 163 PHE A O 1
ATOM 1320 N N . PRO A 1 164 ? -18.181 -12.375 -3.222 1.00 77.62 164 PRO A N 1
ATOM 1321 C CA . PRO A 1 164 ? -19.587 -12.030 -3.102 1.00 77.62 164 PRO A CA 1
ATOM 1322 C C . PRO A 1 164 ? -20.379 -13.319 -2.895 1.00 77.62 164 PRO A C 1
ATOM 1324 O O . PRO A 1 164 ? -20.436 -14.165 -3.784 1.00 77.62 164 PRO A O 1
ATOM 1327 N N . THR A 1 165 ? -20.971 -13.477 -1.717 1.00 69.12 165 THR A N 1
ATOM 1328 C CA . THR A 1 165 ? -22.064 -14.427 -1.537 1.00 69.12 165 THR A CA 1
ATOM 1329 C C . THR A 1 165 ? -23.231 -13.899 -2.364 1.00 69.12 165 THR A C 1
ATOM 1331 O O . THR A 1 165 ? -23.653 -12.757 -2.152 1.00 69.12 165 THR A O 1
ATOM 1334 N N . GLY A 1 166 ? -23.666 -14.680 -3.355 1.00 50.72 166 GLY A N 1
ATOM 1335 C CA . GLY A 1 166 ? -24.978 -14.488 -3.973 1.00 50.72 166 GLY A CA 1
ATOM 1336 C C . GLY A 1 166 ? -26.079 -14.652 -2.938 1.00 50.72 166 GLY A C 1
ATOM 1337 O O . GLY A 1 166 ? -25.880 -15.477 -2.016 1.00 50.72 166 GLY A O 1
#